Protein AF-A0A699SWD0-F1 (afdb_monomer_lite)

Foldseek 3Di:
DDDDDDDDDDDPDDDDDDPPPDDPPPPPDPDQDWWFKDFPNDGDDTAGDDPPDPAAEDEPVVVVVSVDDDFDDDPDWDQDPVRDIHDFPHKDFQGWMFTDDPDPPPDPTDIDGHIYTYD

Secondary structure (DSSP, 8-state):
------------SS------SS-PPPPP-S--EEEEEEETTEEEEEEEE-TT-SSEEE-HHHHHHTTPPPPBP----EEPTT--EE--SEEEEEEEEEE----SS-PPPEEEEEEEEE-

Sequence (119 aa):
DKLIELTKTPLNKNCSAVVLKKLPEKLGDTGRFLIPCDFAGFDNCLALADLGAIINLMPLSIWKKLRLPTLNDMKMVLELADRTMSKPTGVAENVFVKIELADRTMSKPTGVAENVFVK

InterPro domains:
  IPR021109 Aspartic peptidase domain superfamily [G3DSA:2.40.70.10] (10-115)

pLDDT: mean 74.38, std 17.97, range [36.84, 94.62]

Organism: Tanacetum cinerariifolium (NCBI:txid118510)

Radius of gyration: 21.98 Å; chains: 1; bounding box: 44×36×62 Å

Structure (mmCIF, N/CA/C/O backbone):
data_AF-A0A699SWD0-F1
#
_entry.id   AF-A0A699SWD0-F1
#
loop_
_atom_site.group_PDB
_atom_site.id
_atom_site.type_symbol
_atom_site.label_atom_id
_atom_site.label_alt_id
_atom_site.label_comp_id
_atom_site.label_asym_id
_atom_site.label_entity_id
_atom_site.label_seq_id
_atom_site.pdbx_PDB_ins_code
_atom_site.Cartn_x
_atom_site.Cartn_y
_atom_site.Cartn_z
_atom_site.occupancy
_atom_site.B_iso_or_equiv
_atom_site.auth_seq_id
_atom_site.auth_comp_id
_atom_site.auth_asym_id
_atom_site.auth_atom_id
_atom_site.pdbx_PDB_model_num
ATOM 1 N N . ASP A 1 1 ? 18.217 -5.420 -50.987 1.00 37.25 1 ASP A N 1
ATOM 2 C CA . ASP A 1 1 ? 18.358 -6.875 -51.178 1.00 37.25 1 ASP A CA 1
ATOM 3 C C . ASP A 1 1 ? 19.661 -7.387 -50.599 1.00 37.25 1 ASP A C 1
ATOM 5 O O . ASP A 1 1 ? 20.646 -6.675 -50.704 1.00 37.25 1 ASP A O 1
ATOM 9 N N . LYS A 1 2 ? 19.598 -8.570 -49.958 1.00 39.81 2 LYS A N 1
ATOM 10 C CA . LYS A 1 2 ? 20.572 -9.688 -49.989 1.00 39.81 2 LYS A CA 1
ATOM 11 C C . LYS A 1 2 ? 22.062 -9.305 -50.132 1.00 39.81 2 LYS A C 1
ATOM 13 O O . LYS A 1 2 ? 22.439 -8.661 -51.090 1.00 39.81 2 LYS A O 1
ATOM 18 N N . LEU A 1 3 ? 23.028 -9.787 -49.362 1.00 38.25 3 LEU A N 1
ATOM 19 C CA . LEU A 1 3 ? 23.197 -11.026 -48.609 1.00 38.25 3 LEU A CA 1
ATOM 20 C C . LEU A 1 3 ? 24.649 -10.914 -48.114 1.00 38.25 3 LEU A C 1
ATOM 22 O O . LEU A 1 3 ? 25.512 -10.720 -48.962 1.00 38.25 3 LEU A O 1
ATOM 26 N N . ILE A 1 4 ? 24.954 -11.066 -46.829 1.00 48.28 4 ILE A N 1
ATOM 27 C CA . ILE A 1 4 ? 26.200 -11.755 -46.460 1.00 48.28 4 ILE A CA 1
ATOM 28 C C . ILE A 1 4 ? 25.837 -12.711 -45.335 1.00 48.28 4 ILE A C 1
ATOM 30 O O . ILE A 1 4 ? 25.730 -12.371 -44.161 1.00 48.28 4 ILE A O 1
ATOM 34 N N . GLU A 1 5 ? 25.544 -13.914 -45.793 1.00 55.69 5 GLU A N 1
ATOM 35 C CA . GLU A 1 5 ? 25.560 -15.161 -45.062 1.00 55.69 5 GLU A CA 1
ATOM 36 C C . GLU A 1 5 ? 26.981 -15.432 -44.552 1.00 55.69 5 GLU A C 1
ATOM 38 O O . GLU A 1 5 ? 27.912 -15.515 -45.343 1.00 55.69 5 GLU A O 1
ATOM 43 N N . LEU A 1 6 ? 27.137 -15.556 -43.236 1.00 44.41 6 LEU A N 1
ATOM 44 C CA . LEU A 1 6 ? 28.216 -16.275 -42.547 1.00 44.41 6 LEU A CA 1
ATOM 45 C C . LEU A 1 6 ? 27.802 -16.270 -41.063 1.00 44.41 6 LEU A C 1
ATOM 47 O O . LEU A 1 6 ? 27.571 -15.211 -40.498 1.00 44.41 6 LEU A O 1
ATOM 51 N N . THR A 1 7 ? 27.616 -17.351 -40.323 1.00 36.84 7 THR A N 1
ATOM 52 C CA . THR A 1 7 ? 27.873 -18.771 -40.534 1.00 36.84 7 THR A CA 1
ATOM 53 C C . THR A 1 7 ? 27.185 -19.468 -39.365 1.00 36.84 7 THR A C 1
ATOM 55 O O . THR A 1 7 ? 27.315 -19.033 -38.222 1.00 36.84 7 THR A O 1
ATOM 58 N N . LYS A 1 8 ? 26.453 -20.549 -39.633 1.00 53.66 8 LYS A N 1
ATOM 59 C CA . LYS A 1 8 ? 25.962 -21.462 -38.597 1.00 53.66 8 LYS A CA 1
ATOM 60 C C . LYS A 1 8 ? 27.156 -22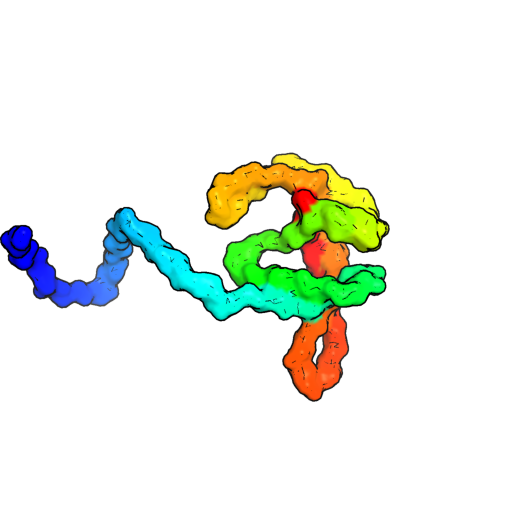.203 -37.989 1.00 53.66 8 LYS A C 1
ATOM 62 O O . LYS A 1 8 ? 27.623 -23.179 -38.566 1.00 53.66 8 LYS A O 1
ATOM 67 N N . THR A 1 9 ? 27.644 -21.758 -36.840 1.00 45.00 9 THR A N 1
ATOM 68 C CA . THR A 1 9 ? 28.509 -22.563 -35.966 1.00 45.00 9 THR A CA 1
ATOM 69 C C . THR A 1 9 ? 27.645 -23.266 -34.914 1.00 45.00 9 THR A C 1
ATOM 71 O O . THR A 1 9 ? 26.757 -22.634 -34.338 1.00 45.00 9 THR A O 1
ATOM 74 N N . PRO A 1 10 ? 27.862 -24.563 -34.634 1.00 43.84 10 PRO A N 1
ATOM 75 C CA . PRO A 1 10 ? 27.182 -25.237 -33.541 1.00 43.84 10 PRO A CA 1
ATOM 76 C C . PRO A 1 10 ? 27.791 -24.734 -32.230 1.00 43.84 10 PRO A C 1
ATOM 78 O O . PRO A 1 10 ? 28.936 -25.047 -31.903 1.00 43.84 10 PRO A O 1
ATOM 81 N N . LEU A 1 11 ? 27.042 -23.897 -31.510 1.00 41.06 11 LEU A N 1
ATOM 82 C CA . LEU A 1 11 ? 27.463 -23.367 -30.219 1.00 41.06 11 LEU A CA 1
ATOM 83 C C . LEU A 1 11 ? 27.560 -24.533 -29.224 1.00 41.06 11 LEU A C 1
ATOM 85 O O . LEU A 1 11 ? 26.571 -25.193 -28.903 1.00 41.06 11 LEU A O 1
ATOM 89 N N . ASN A 1 12 ? 28.788 -24.815 -28.796 1.00 48.88 12 ASN A N 1
ATOM 90 C CA . ASN A 1 12 ? 29.099 -25.770 -27.744 1.00 48.88 12 ASN A CA 1
ATOM 91 C C . ASN A 1 12 ? 28.545 -25.283 -26.387 1.00 48.88 12 ASN A C 1
ATOM 93 O O . ASN A 1 12 ? 28.145 -24.134 -26.224 1.00 48.88 12 ASN A O 1
ATOM 97 N N . LYS A 1 13 ? 28.486 -26.195 -25.412 1.00 52.88 13 LYS A N 1
ATOM 98 C CA . LYS A 1 13 ? 27.728 -26.098 -24.150 1.00 52.88 13 LYS A CA 1
ATOM 99 C C . LYS A 1 13 ? 28.176 -25.034 -23.128 1.00 52.88 13 LYS A C 1
ATOM 101 O O . LYS A 1 13 ? 27.959 -25.250 -21.946 1.00 52.88 13 LYS A O 1
ATOM 106 N N . ASN A 1 14 ? 28.733 -23.892 -23.517 1.00 52.53 14 ASN A N 1
ATOM 107 C CA . ASN A 1 14 ? 29.024 -22.808 -22.575 1.00 52.53 14 ASN A CA 1
ATOM 108 C C . ASN A 1 14 ? 28.448 -21.489 -23.101 1.00 52.53 14 ASN A C 1
ATOM 110 O O . ASN A 1 14 ? 29.070 -20.785 -23.893 1.00 52.53 14 ASN A O 1
ATOM 114 N N . CYS A 1 15 ? 27.220 -21.194 -22.667 1.00 45.19 15 CYS A N 1
ATOM 115 C CA . CYS A 1 15 ? 26.463 -19.991 -22.994 1.00 45.19 15 CYS A CA 1
ATOM 116 C C . CYS A 1 15 ? 27.268 -18.715 -22.701 1.00 45.19 15 CYS A C 1
ATOM 118 O O . CYS A 1 15 ? 27.448 -18.346 -21.542 1.00 45.19 15 CYS A O 1
ATOM 120 N N . SER A 1 16 ? 27.685 -17.997 -23.743 1.00 54.97 16 SER A N 1
ATOM 121 C CA . SER A 1 16 ? 28.010 -16.577 -23.639 1.00 54.97 16 SER A CA 1
ATOM 122 C C . SER A 1 16 ? 26.750 -15.772 -23.960 1.00 54.97 16 SER A C 1
ATOM 124 O O . SER A 1 16 ? 26.124 -15.940 -25.007 1.00 54.97 16 SER A O 1
ATOM 126 N N . ALA A 1 17 ? 26.327 -14.933 -23.014 1.00 53.19 17 ALA A N 1
ATOM 127 C CA . ALA A 1 17 ? 25.186 -14.047 -23.187 1.00 53.19 17 ALA A CA 1
ATOM 128 C C . ALA A 1 17 ? 25.502 -13.026 -24.291 1.00 53.19 17 ALA A C 1
ATOM 130 O O . ALA A 1 17 ? 26.251 -12.070 -24.088 1.00 53.19 17 ALA A O 1
ATOM 131 N N . VAL A 1 18 ? 24.945 -13.247 -25.480 1.00 49.47 18 VAL A N 1
ATOM 132 C CA . VAL A 1 18 ? 24.959 -12.271 -26.568 1.00 49.47 18 VAL A CA 1
ATOM 133 C C . VAL A 1 18 ? 24.130 -11.069 -26.120 1.00 49.47 18 VAL A C 1
ATOM 135 O O . VAL A 1 18 ? 22.933 -11.187 -25.863 1.00 49.47 18 VAL A O 1
ATOM 138 N N . VAL A 1 19 ? 24.783 -9.910 -26.021 1.00 52.19 19 VAL A N 1
ATOM 139 C CA . VAL A 1 19 ? 24.160 -8.603 -25.785 1.00 52.19 19 VAL A CA 1
ATOM 140 C C . VAL A 1 19 ? 23.184 -8.317 -26.929 1.00 52.19 19 VAL A C 1
ATOM 142 O O . VAL A 1 19 ? 23.552 -7.803 -27.986 1.00 52.19 19 VAL A O 1
ATOM 145 N N . LEU A 1 20 ? 21.917 -8.669 -26.727 1.00 46.16 20 LEU A N 1
ATOM 146 C CA . LEU A 1 20 ? 20.826 -8.261 -27.595 1.00 46.16 20 LEU A CA 1
ATOM 147 C C . LEU A 1 20 ? 20.562 -6.768 -27.361 1.00 46.16 20 LEU A C 1
ATOM 149 O O . LEU A 1 20 ? 19.950 -6.366 -26.377 1.00 46.16 20 LEU A O 1
ATOM 153 N N . LYS A 1 21 ? 20.988 -5.935 -28.318 1.00 48.69 21 LYS A N 1
ATOM 154 C CA . LYS A 1 21 ? 20.615 -4.509 -28.451 1.00 48.69 21 LYS A CA 1
ATOM 155 C C . LYS A 1 21 ? 19.128 -4.281 -28.789 1.00 48.69 21 LYS A C 1
ATOM 157 O O . LYS A 1 21 ? 18.736 -3.183 -29.172 1.00 48.69 21 LYS A O 1
ATOM 162 N N . LYS A 1 22 ? 18.288 -5.298 -28.634 1.00 51.09 22 LYS A N 1
ATOM 163 C CA . LYS A 1 22 ? 16.839 -5.169 -28.535 1.00 51.09 22 LYS A CA 1
ATOM 164 C C . LYS A 1 22 ? 16.451 -5.848 -27.236 1.00 51.09 22 LYS A C 1
ATOM 166 O O . LYS A 1 22 ? 16.618 -7.059 -27.114 1.00 51.09 22 LYS A O 1
ATOM 171 N N . LEU A 1 23 ? 15.979 -5.053 -26.275 1.00 51.09 23 LEU A N 1
ATOM 172 C CA . LEU A 1 23 ? 15.235 -5.575 -25.134 1.00 51.09 23 LEU A CA 1
ATOM 173 C C . LEU A 1 23 ? 14.225 -6.601 -25.671 1.00 51.09 23 LEU A C 1
ATOM 175 O O . LEU A 1 23 ? 13.573 -6.290 -26.674 1.00 51.09 23 LEU A O 1
ATOM 179 N N . PRO A 1 24 ? 14.106 -7.799 -25.069 1.00 51.16 24 PRO A N 1
ATOM 180 C CA . PRO A 1 24 ? 12.981 -8.660 -25.379 1.00 51.16 24 PRO A CA 1
ATOM 181 C C . PRO A 1 24 ? 11.732 -7.819 -25.139 1.00 51.16 24 PRO A C 1
ATOM 183 O O . PRO A 1 24 ? 11.539 -7.274 -24.049 1.00 51.16 24 PRO A O 1
ATOM 186 N N . GLU A 1 25 ? 10.952 -7.623 -26.198 1.00 54.69 25 GLU A N 1
ATOM 187 C CA . GLU A 1 25 ? 9.634 -7.024 -26.091 1.00 54.69 25 GLU A CA 1
ATOM 188 C C . GLU A 1 25 ? 8.912 -7.860 -25.036 1.00 54.69 25 GLU A C 1
ATOM 190 O O . GLU A 1 25 ? 8.828 -9.084 -25.184 1.00 54.69 25 GLU A O 1
ATOM 195 N N . LYS A 1 26 ? 8.555 -7.240 -23.898 1.00 58.97 26 LYS A N 1
ATOM 196 C CA . LYS A 1 26 ? 7.874 -7.954 -22.818 1.00 58.97 26 LYS A CA 1
ATOM 197 C C . LYS A 1 26 ? 6.688 -8.649 -23.470 1.00 58.97 26 LYS A C 1
ATOM 199 O O . LYS A 1 26 ? 5.834 -7.984 -24.054 1.00 58.97 26 LYS A O 1
ATOM 204 N N . LEU A 1 27 ? 6.703 -9.978 -23.421 1.00 46.41 27 LEU A N 1
ATOM 205 C CA . LEU A 1 27 ? 5.580 -10.813 -23.809 1.00 46.41 27 LEU A CA 1
ATOM 206 C C . LEU A 1 27 ? 4.355 -10.198 -23.120 1.00 46.41 27 LEU A C 1
ATOM 208 O O . LEU A 1 27 ? 4.398 -10.017 -21.903 1.00 46.41 27 LEU A O 1
ATOM 212 N N . GLY A 1 28 ? 3.374 -9.735 -23.901 1.00 49.06 28 GLY A N 1
ATOM 213 C CA . GLY A 1 28 ? 2.293 -8.884 -23.395 1.00 49.06 28 GLY A CA 1
ATOM 214 C C . GLY A 1 28 ? 1.668 -9.460 -22.125 1.00 49.06 28 GLY A C 1
ATOM 215 O O . GLY A 1 28 ? 1.487 -10.673 -22.064 1.00 49.06 28 GLY A O 1
ATOM 216 N N . ASP A 1 29 ? 1.400 -8.593 -21.136 1.00 54.00 29 ASP A N 1
ATOM 217 C CA . ASP A 1 29 ? 0.879 -8.923 -19.798 1.00 54.00 29 ASP A CA 1
ATOM 218 C C . ASP A 1 29 ? 0.016 -10.198 -19.820 1.00 54.00 29 ASP A C 1
ATOM 220 O O . ASP A 1 29 ? -1.149 -10.166 -20.219 1.00 54.00 29 ASP A O 1
ATOM 224 N N . THR A 1 30 ? 0.574 -11.329 -19.380 1.00 52.59 30 THR A N 1
ATOM 225 C CA . THR A 1 30 ? -0.047 -12.667 -19.458 1.00 52.59 30 THR A CA 1
ATOM 226 C C . THR A 1 30 ? -1.228 -12.859 -18.487 1.00 52.59 30 THR A C 1
ATOM 228 O O . THR A 1 30 ? -1.611 -13.982 -18.174 1.00 52.59 30 THR A O 1
ATOM 231 N N . GLY A 1 31 ? -1.825 -11.770 -18.002 1.00 57.44 31 GLY A N 1
ATOM 232 C CA . GLY A 1 31 ? -2.915 -11.756 -17.035 1.00 57.44 31 GLY A CA 1
ATOM 233 C C . GLY A 1 31 ? -2.569 -10.881 -15.839 1.00 57.44 31 GLY A C 1
ATOM 234 O O . GLY A 1 31 ? -1.719 -11.220 -15.022 1.00 57.44 31 GLY A O 1
ATOM 235 N N . ARG A 1 32 ? -3.254 -9.743 -15.713 1.00 72.12 32 ARG A N 1
ATOM 236 C CA . ARG A 1 32 ? -3.311 -9.006 -14.448 1.00 72.12 32 ARG A CA 1
ATOM 237 C C . ARG A 1 32 ? -4.166 -9.831 -13.496 1.00 72.12 32 ARG A C 1
ATOM 239 O O . ARG A 1 32 ? -5.388 -9.829 -13.619 1.00 72.12 32 ARG A O 1
ATOM 246 N N . PHE A 1 33 ? -3.532 -10.576 -12.600 1.00 79.38 33 PHE A N 1
ATOM 247 C CA . PHE A 1 33 ? -4.254 -11.335 -11.588 1.00 79.38 33 PHE A CA 1
ATOM 248 C C . PHE A 1 33 ? -4.702 -10.377 -10.492 1.00 79.38 33 PHE A C 1
ATOM 250 O O . PHE A 1 33 ? -3.884 -9.719 -9.850 1.00 79.38 33 PHE A O 1
ATOM 257 N N . LEU A 1 34 ? -6.016 -10.276 -10.316 1.00 86.19 34 LEU A N 1
ATOM 258 C CA . LEU A 1 34 ? -6.608 -9.561 -9.198 1.00 86.19 34 LEU A CA 1
ATOM 259 C C . LEU A 1 34 ? -6.900 -10.568 -8.093 1.00 86.19 34 LEU A C 1
ATOM 261 O O . LEU A 1 34 ? -7.582 -11.565 -8.325 1.00 86.19 34 LEU A O 1
ATOM 265 N N . ILE A 1 35 ? -6.375 -10.299 -6.907 1.00 85.25 35 ILE A N 1
ATOM 266 C CA . ILE A 1 35 ? -6.602 -11.094 -5.710 1.00 85.25 35 ILE A CA 1
ATOM 267 C C . ILE A 1 35 ? -7.609 -10.338 -4.840 1.00 85.25 35 ILE A C 1
ATOM 269 O O . ILE A 1 35 ? -7.327 -9.196 -4.460 1.00 85.25 35 ILE A O 1
ATOM 273 N N . PRO A 1 36 ? -8.772 -10.935 -4.526 1.00 86.06 36 PRO A N 1
ATOM 274 C CA . PRO A 1 36 ? -9.661 -10.405 -3.506 1.00 86.06 36 PRO A CA 1
ATOM 275 C C . PRO A 1 36 ? -8.950 -10.348 -2.157 1.00 86.06 36 PRO A C 1
ATOM 277 O O . PRO A 1 36 ? -8.342 -11.326 -1.706 1.00 86.06 36 PRO A O 1
ATOM 280 N N . CYS A 1 37 ? -9.011 -9.188 -1.521 1.00 86.06 37 CYS A N 1
ATOM 281 C CA . CYS A 1 37 ? -8.450 -8.984 -0.201 1.00 86.06 37 CYS A CA 1
ATOM 282 C C . CYS A 1 37 ? -9.333 -8.072 0.644 1.00 86.06 37 CYS A C 1
ATOM 284 O O . CYS A 1 37 ? -10.030 -7.205 0.120 1.00 86.06 37 CYS A O 1
ATOM 286 N N . ASP A 1 38 ? -9.236 -8.245 1.960 1.00 85.94 38 ASP A N 1
ATOM 287 C CA . ASP A 1 38 ? -9.880 -7.373 2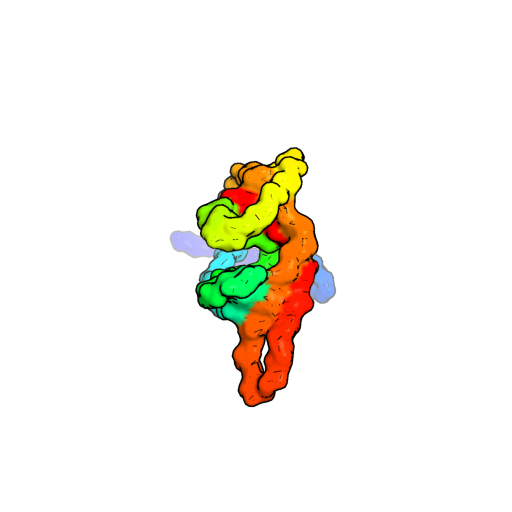.935 1.00 85.94 38 ASP A CA 1
ATOM 288 C C . ASP A 1 38 ? -8.808 -6.641 3.746 1.00 85.94 38 ASP A C 1
ATOM 290 O O . ASP A 1 38 ? -7.856 -7.248 4.255 1.00 85.94 38 ASP A O 1
ATOM 294 N N . PHE A 1 39 ? -8.996 -5.332 3.913 1.00 81.19 39 PHE A N 1
ATOM 295 C CA . PHE A 1 39 ? -8.158 -4.491 4.767 1.00 81.19 39 PHE A CA 1
ATOM 296 C C . PHE A 1 39 ? -8.990 -3.970 5.929 1.00 81.19 39 PHE A C 1
ATOM 298 O O . PHE A 1 39 ? -9.877 -3.148 5.721 1.00 81.19 39 PHE A O 1
ATOM 305 N N . ALA A 1 40 ? -8.703 -4.414 7.154 1.00 73.38 40 ALA A N 1
ATOM 306 C CA . ALA A 1 40 ? -9.329 -3.881 8.371 1.00 73.38 40 ALA A CA 1
ATOM 307 C C . ALA A 1 40 ? -10.880 -3.773 8.321 1.00 73.38 40 ALA A C 1
ATOM 309 O O . ALA A 1 40 ? -11.453 -2.847 8.891 1.00 73.38 40 ALA A O 1
ATOM 310 N N . GLY A 1 41 ? -11.561 -4.707 7.641 1.00 69.81 41 GLY A N 1
ATOM 311 C CA . GLY A 1 41 ? -13.025 -4.707 7.482 1.00 69.81 41 GLY A CA 1
ATOM 312 C C . GLY A 1 41 ? -13.559 -3.846 6.329 1.00 69.81 41 GLY A C 1
ATOM 313 O O . GLY A 1 41 ? -14.753 -3.563 6.276 1.00 69.81 41 GLY A O 1
ATOM 314 N N . PHE A 1 42 ? -12.687 -3.389 5.427 1.00 77.88 42 PHE A N 1
ATOM 315 C CA . PHE A 1 42 ? -13.085 -2.843 4.136 1.00 77.88 42 PHE A CA 1
ATOM 316 C C . PHE A 1 42 ? -13.181 -3.972 3.111 1.00 77.88 42 PHE A C 1
ATOM 318 O O . PHE A 1 42 ? -12.162 -4.460 2.614 1.00 77.88 42 PHE A O 1
ATOM 325 N N . ASP A 1 43 ? -14.417 -4.355 2.817 1.00 69.88 43 ASP A N 1
ATOM 326 C CA . ASP A 1 43 ? -14.735 -5.433 1.889 1.00 69.88 43 ASP A CA 1
ATOM 327 C C . ASP A 1 43 ? -14.664 -4.934 0.429 1.00 69.88 43 ASP A C 1
ATOM 329 O O . ASP A 1 43 ? -14.916 -3.759 0.136 1.00 69.88 43 ASP A O 1
ATOM 333 N N . ASN A 1 44 ? -14.389 -5.847 -0.509 1.00 74.06 44 ASN A N 1
ATOM 334 C CA . ASN A 1 44 ? -14.271 -5.609 -1.962 1.00 74.06 44 ASN A CA 1
ATOM 335 C C . ASN A 1 44 ? -12.976 -4.927 -2.441 1.00 74.06 44 ASN A C 1
ATOM 337 O O . ASN A 1 44 ? -12.965 -4.296 -3.505 1.00 74.06 44 ASN A O 1
ATOM 341 N N . CYS A 1 45 ? -11.868 -5.051 -1.710 1.00 83.38 45 CYS A N 1
ATOM 342 C CA . CYS A 1 45 ? -10.575 -4.684 -2.275 1.00 83.38 45 CYS A CA 1
ATOM 343 C C . CYS A 1 45 ? -10.102 -5.758 -3.269 1.00 83.38 45 CYS A C 1
ATOM 345 O O . CYS A 1 45 ? -10.153 -6.957 -3.013 1.00 83.38 45 CYS A O 1
ATOM 347 N N . LEU A 1 46 ? -9.631 -5.307 -4.431 1.00 86.62 46 LEU A N 1
ATOM 348 C CA . LEU A 1 46 ? -8.949 -6.142 -5.414 1.00 86.62 46 LEU A CA 1
ATOM 349 C C . LEU A 1 46 ? -7.505 -5.656 -5.508 1.00 86.62 46 LEU A C 1
ATOM 351 O O . LEU A 1 46 ? -7.257 -4.522 -5.923 1.00 86.62 46 LEU A O 1
ATOM 355 N N . ALA A 1 47 ? -6.561 -6.500 -5.104 1.00 87.50 47 ALA A N 1
ATOM 356 C CA . ALA A 1 47 ? -5.136 -6.223 -5.205 1.00 87.50 47 ALA A CA 1
ATOM 357 C C . ALA A 1 47 ? -4.577 -6.780 -6.514 1.00 87.50 47 ALA A C 1
ATOM 359 O O . ALA A 1 47 ? -4.862 -7.916 -6.888 1.00 87.50 47 ALA A O 1
ATOM 360 N N . LEU A 1 48 ? -3.755 -5.991 -7.204 1.00 89.31 48 LEU A N 1
ATOM 361 C CA . LEU A 1 48 ? -2.998 -6.478 -8.350 1.00 89.31 48 LEU A CA 1
ATOM 362 C C . LEU A 1 48 ? -1.818 -7.313 -7.847 1.00 89.31 48 LEU A C 1
ATOM 364 O O . LEU A 1 48 ? -0.957 -6.794 -7.140 1.00 89.31 48 LEU A O 1
ATOM 368 N N . ALA A 1 49 ? -1.772 -8.585 -8.231 1.00 86.50 49 ALA A N 1
ATOM 369 C CA . ALA A 1 49 ? -0.634 -9.447 -7.957 1.00 86.50 49 ALA A CA 1
ATOM 370 C C . ALA A 1 49 ? 0.427 -9.267 -9.044 1.00 86.50 49 ALA A C 1
ATOM 372 O O . ALA A 1 49 ? 0.248 -9.700 -10.184 1.00 86.50 49 ALA A O 1
ATOM 373 N N . ASP A 1 50 ? 1.535 -8.630 -8.676 1.00 86.56 50 ASP A N 1
ATOM 374 C CA . ASP A 1 50 ? 2.716 -8.490 -9.521 1.00 86.56 50 ASP A CA 1
ATOM 375 C C . ASP A 1 50 ? 3.883 -9.254 -8.889 1.00 86.56 50 ASP A C 1
ATOM 377 O O . ASP A 1 50 ? 4.500 -8.792 -7.934 1.00 86.56 50 ASP A O 1
ATOM 381 N N . LEU A 1 51 ? 4.193 -10.436 -9.431 1.00 82.75 51 LEU A N 1
ATOM 382 C CA . LEU A 1 51 ? 5.326 -11.254 -8.977 1.00 82.75 51 LEU A CA 1
ATOM 383 C C . LEU A 1 51 ? 6.687 -10.597 -9.264 1.00 82.75 51 LEU A C 1
ATOM 385 O O . LEU A 1 51 ? 7.698 -11.019 -8.709 1.00 82.75 51 LEU A O 1
ATOM 389 N N . GLY A 1 52 ? 6.728 -9.603 -10.156 1.00 82.69 52 GLY A N 1
ATOM 390 C CA . GLY A 1 52 ? 7.914 -8.800 -10.433 1.00 82.69 52 GLY A CA 1
ATOM 391 C C . GLY A 1 52 ? 8.055 -7.587 -9.513 1.00 82.69 52 GLY A C 1
ATOM 392 O O . GLY A 1 52 ? 9.108 -6.945 -9.532 1.00 82.69 52 GLY A O 1
ATOM 393 N N . ALA A 1 53 ? 7.035 -7.264 -8.713 1.00 84.31 53 ALA A N 1
ATOM 394 C CA . ALA A 1 53 ? 7.109 -6.185 -7.743 1.00 84.31 53 ALA A CA 1
ATOM 395 C C . ALA A 1 53 ? 7.852 -6.649 -6.485 1.00 84.31 53 ALA A C 1
ATOM 397 O O . ALA A 1 53 ? 7.555 -7.682 -5.896 1.00 84.31 53 ALA A O 1
ATOM 398 N N . ILE A 1 54 ? 8.823 -5.844 -6.054 1.00 85.75 54 ILE A N 1
ATOM 399 C CA . ILE A 1 54 ? 9.596 -6.088 -4.825 1.00 85.75 54 ILE A CA 1
ATOM 400 C C . ILE A 1 54 ? 8.863 -5.527 -3.591 1.00 85.75 54 ILE A C 1
ATOM 402 O O . ILE A 1 54 ? 9.178 -5.886 -2.461 1.00 85.75 54 ILE A O 1
ATOM 406 N N . ILE A 1 55 ? 7.894 -4.629 -3.795 1.00 87.50 55 ILE A N 1
ATOM 407 C CA . ILE A 1 55 ? 7.191 -3.904 -2.730 1.00 87.50 55 ILE A CA 1
ATOM 408 C C . ILE A 1 55 ? 5.683 -3.861 -2.975 1.00 87.50 55 ILE A C 1
ATOM 410 O O . ILE A 1 55 ? 5.232 -3.827 -4.121 1.00 87.50 55 ILE A O 1
ATOM 414 N N . ASN A 1 56 ? 4.912 -3.753 -1.893 1.00 89.56 56 ASN A N 1
ATOM 415 C CA . ASN A 1 56 ? 3.467 -3.552 -1.951 1.00 89.56 56 ASN A CA 1
ATOM 416 C C . ASN A 1 56 ? 3.142 -2.053 -2.019 1.00 89.56 56 ASN A C 1
ATOM 418 O O . ASN A 1 56 ? 3.542 -1.285 -1.140 1.00 89.56 56 ASN A O 1
ATOM 422 N N . LEU A 1 57 ? 2.401 -1.634 -3.046 1.00 90.88 57 LEU A N 1
ATOM 423 C CA . LEU A 1 57 ? 1.971 -0.245 -3.232 1.00 90.88 57 LEU A CA 1
ATOM 424 C C . LEU A 1 57 ? 0.471 -0.088 -2.971 1.00 90.88 57 LEU A C 1
ATOM 426 O O . LEU A 1 57 ? -0.331 -0.900 -3.427 1.00 90.88 57 LEU A O 1
ATOM 430 N N . MET A 1 58 ? 0.083 1.010 -2.321 1.00 91.62 58 MET A N 1
ATOM 431 C CA . MET A 1 58 ? -1.315 1.421 -2.186 1.00 91.62 58 MET A CA 1
ATOM 432 C C . MET A 1 58 ? -1.496 2.896 -2.576 1.00 91.62 58 MET A C 1
ATOM 434 O O . MET A 1 58 ? -0.720 3.746 -2.138 1.00 91.62 58 MET A O 1
ATOM 438 N N . PRO A 1 59 ? -2.529 3.250 -3.361 1.00 91.69 59 PRO A N 1
ATOM 439 C CA . PRO A 1 59 ? -2.844 4.649 -3.620 1.00 91.69 59 PRO A CA 1
ATOM 440 C C . PRO A 1 59 ? -3.275 5.384 -2.345 1.00 91.69 59 PRO A C 1
ATOM 442 O O . PRO A 1 59 ? -4.106 4.884 -1.580 1.00 91.69 59 PRO A O 1
ATOM 445 N N . LEU A 1 60 ? -2.816 6.623 -2.164 1.00 91.69 60 LEU A N 1
ATOM 446 C CA . LEU A 1 60 ? -3.184 7.480 -1.031 1.00 91.69 60 LEU A CA 1
ATOM 447 C C . LEU A 1 60 ? -4.701 7.674 -0.896 1.00 91.69 60 LEU A C 1
ATOM 449 O O . LEU A 1 60 ? -5.226 7.802 0.211 1.00 91.69 60 LEU A O 1
ATOM 453 N N . SER A 1 61 ? -5.426 7.685 -2.015 1.00 90.25 61 SER A N 1
ATOM 454 C CA . SER A 1 61 ? -6.887 7.785 -2.023 1.00 90.25 61 SER A CA 1
ATOM 455 C C . SER A 1 61 ? -7.562 6.581 -1.360 1.00 90.25 61 SER A C 1
ATOM 457 O O . SER A 1 61 ? -8.552 6.764 -0.652 1.00 90.25 61 SER A O 1
ATOM 459 N N . ILE A 1 62 ? -7.025 5.373 -1.547 1.00 88.75 62 ILE A N 1
ATOM 460 C CA . ILE A 1 62 ? -7.514 4.154 -0.897 1.00 88.75 62 ILE A CA 1
ATOM 461 C C . ILE A 1 62 ? -7.124 4.171 0.578 1.00 88.75 62 ILE A C 1
ATOM 463 O O . ILE A 1 62 ? -8.002 4.010 1.419 1.00 88.75 62 ILE A O 1
ATOM 467 N N . TRP A 1 63 ? -5.870 4.501 0.907 1.00 90.62 63 TRP A N 1
ATOM 468 C CA . TRP A 1 63 ? -5.416 4.619 2.300 1.00 90.62 63 TRP A CA 1
ATOM 469 C C . TRP A 1 63 ? -6.320 5.542 3.136 1.00 90.62 63 TRP A C 1
ATOM 471 O O . TRP A 1 63 ? -6.776 5.184 4.222 1.00 90.62 63 TRP A O 1
ATOM 481 N N . LYS A 1 64 ? -6.666 6.715 2.585 1.00 88.94 64 LYS A N 1
ATOM 482 C CA . LYS A 1 64 ? -7.589 7.671 3.217 1.00 88.94 64 LYS A CA 1
ATOM 483 C C . LYS A 1 64 ? -9.008 7.118 3.374 1.00 88.94 64 LYS A C 1
ATOM 485 O O . LYS A 1 64 ? -9.649 7.393 4.386 1.00 88.94 64 LYS A O 1
ATOM 490 N N . LYS A 1 65 ? -9.509 6.348 2.400 1.00 88.38 65 LYS A N 1
ATOM 491 C CA . LYS A 1 65 ? -10.831 5.697 2.482 1.00 88.38 65 LYS A CA 1
ATOM 492 C C . LYS A 1 65 ? -10.877 4.620 3.561 1.00 88.38 65 LYS A C 1
ATOM 494 O O . LYS A 1 65 ? -11.886 4.525 4.250 1.00 88.38 65 LYS A O 1
ATOM 499 N N . LEU A 1 66 ? -9.784 3.877 3.736 1.00 86.38 66 LEU A N 1
ATOM 500 C CA . LEU A 1 66 ? -9.638 2.872 4.790 1.00 86.38 66 LEU A CA 1
ATOM 501 C C . LEU A 1 66 ? -9.530 3.493 6.193 1.00 86.38 66 LEU A C 1
ATOM 503 O O . LEU A 1 66 ? -9.615 2.772 7.182 1.00 86.38 66 LEU A O 1
ATOM 507 N N . ARG A 1 67 ? -9.360 4.824 6.292 1.00 86.31 67 ARG A N 1
ATOM 508 C CA . ARG A 1 67 ? -9.200 5.565 7.559 1.00 86.31 67 ARG A CA 1
ATOM 509 C C . ARG A 1 67 ? -8.097 4.972 8.445 1.00 86.31 67 ARG A C 1
ATOM 511 O O . ARG A 1 67 ? -8.211 4.970 9.669 1.00 86.31 67 ARG A O 1
ATOM 518 N N . LEU A 1 68 ? -7.044 4.458 7.810 1.00 84.94 68 LEU A N 1
ATOM 519 C CA . LEU A 1 68 ? -5.914 3.851 8.501 1.00 84.94 68 LEU A CA 1
ATOM 520 C C . LEU A 1 68 ? -5.039 4.920 9.179 1.00 84.94 68 LEU A C 1
ATOM 522 O O . LEU A 1 68 ? -5.119 6.098 8.810 1.00 84.94 68 LEU A O 1
ATOM 526 N N . PRO A 1 69 ? -4.217 4.526 10.171 1.00 85.94 69 PRO A N 1
ATOM 527 C CA . PRO A 1 69 ? -3.367 5.448 10.916 1.00 85.94 69 PRO A CA 1
ATOM 528 C C . PRO A 1 69 ? -2.395 6.255 10.046 1.00 85.94 69 PRO A C 1
ATOM 530 O O . PRO A 1 69 ? -2.195 5.996 8.854 1.00 85.94 69 PRO A O 1
ATOM 533 N N . THR A 1 70 ? -1.772 7.247 10.681 1.00 88.62 70 THR A N 1
ATOM 534 C CA . THR A 1 70 ? -0.738 8.083 10.069 1.00 88.62 70 THR A CA 1
ATOM 535 C C . THR A 1 70 ? 0.420 7.230 9.558 1.00 88.62 70 THR A C 1
ATOM 537 O O . THR A 1 70 ? 0.833 6.268 10.203 1.00 88.62 70 THR A O 1
ATOM 540 N N . LEU A 1 71 ? 0.935 7.602 8.391 1.00 93.69 71 LEU A N 1
ATOM 541 C CA . LEU A 1 71 ? 2.077 6.949 7.767 1.00 93.69 71 LEU A CA 1
ATOM 542 C C . LEU A 1 71 ? 3.378 7.377 8.438 1.00 93.69 71 LEU A C 1
ATOM 544 O O . LEU A 1 71 ? 3.514 8.524 8.866 1.00 93.69 71 LEU A O 1
ATOM 548 N N . ASN A 1 72 ? 4.352 6.474 8.451 1.00 93.50 72 ASN A N 1
ATOM 549 C CA . ASN A 1 72 ? 5.710 6.826 8.824 1.00 93.50 72 ASN A CA 1
ATOM 550 C C . ASN A 1 72 ? 6.368 7.589 7.674 1.00 93.50 72 ASN A C 1
ATOM 552 O O . ASN A 1 72 ? 6.353 7.144 6.517 1.00 93.50 72 ASN A O 1
ATOM 556 N N . ASP A 1 73 ? 6.971 8.726 8.011 1.00 90.50 73 ASP A N 1
ATOM 557 C CA . ASP A 1 73 ? 7.775 9.499 7.075 1.00 90.50 73 ASP A CA 1
ATOM 558 C C . ASP A 1 73 ? 8.960 8.665 6.586 1.00 90.50 73 ASP A C 1
ATOM 560 O O . ASP A 1 73 ? 9.704 8.066 7.365 1.00 90.50 73 ASP A O 1
ATOM 564 N N . MET A 1 74 ? 9.175 8.673 5.272 1.00 85.81 74 MET A N 1
ATOM 565 C CA . MET A 1 74 ? 10.252 7.925 4.639 1.00 85.81 74 MET A CA 1
ATOM 566 C C . MET A 1 74 ? 11.063 8.815 3.694 1.00 85.81 74 MET A C 1
ATOM 568 O O . MET A 1 74 ? 10.531 9.626 2.934 1.00 85.81 74 MET A O 1
ATOM 572 N N . LYS A 1 75 ? 12.388 8.633 3.713 1.00 87.44 75 LYS A N 1
ATOM 573 C CA . LYS A 1 75 ? 13.345 9.330 2.836 1.00 87.44 75 LYS A CA 1
ATOM 574 C C . LYS A 1 75 ? 13.806 8.458 1.660 1.00 87.44 75 LYS A C 1
ATOM 576 O O . LYS A 1 75 ? 14.970 8.505 1.280 1.00 87.44 75 LYS A O 1
ATOM 581 N N . MET A 1 76 ? 12.911 7.646 1.104 1.00 87.19 76 MET A N 1
ATOM 582 C CA . MET A 1 76 ? 13.194 6.765 -0.033 1.00 87.19 76 MET A CA 1
ATOM 583 C C . MET A 1 76 ? 12.515 7.292 -1.301 1.00 87.19 76 MET A C 1
ATOM 585 O O . MET A 1 76 ? 11.507 7.996 -1.236 1.00 87.19 76 MET A O 1
ATOM 589 N N . VAL A 1 77 ? 13.069 6.934 -2.457 1.00 90.75 77 VAL A N 1
ATOM 590 C CA . VAL A 1 77 ? 12.451 7.130 -3.770 1.00 90.75 77 VAL A CA 1
ATOM 591 C C . VAL A 1 77 ? 12.345 5.766 -4.441 1.00 90.75 77 VAL A C 1
ATOM 593 O O . VAL A 1 77 ? 13.258 4.951 -4.342 1.00 90.75 77 VAL A O 1
ATOM 596 N N . LEU A 1 78 ? 11.212 5.517 -5.084 1.00 89.44 78 LEU A N 1
ATOM 597 C CA . LEU A 1 78 ? 10.901 4.281 -5.786 1.00 89.44 78 LEU A CA 1
ATOM 598 C C . LEU A 1 78 ? 11.107 4.490 -7.283 1.00 89.44 78 LEU A C 1
ATOM 600 O O . LEU A 1 78 ? 10.593 5.465 -7.830 1.00 89.44 78 LEU A O 1
ATOM 604 N N . GLU A 1 79 ? 11.815 3.575 -7.936 1.00 90.38 79 GLU A N 1
ATOM 605 C CA . GLU A 1 79 ? 11.864 3.499 -9.396 1.00 90.38 79 GLU A CA 1
ATOM 606 C C . GLU A 1 79 ? 10.762 2.549 -9.873 1.00 90.38 79 GLU A C 1
ATOM 608 O O . GLU A 1 79 ? 10.720 1.383 -9.479 1.00 90.38 79 GLU A O 1
ATOM 613 N N . LEU A 1 80 ? 9.831 3.059 -10.676 1.00 86.94 80 LEU A N 1
ATOM 614 C CA . LEU A 1 80 ? 8.741 2.266 -11.237 1.00 86.94 80 LEU A CA 1
ATOM 615 C C . LEU A 1 80 ? 9.176 1.554 -12.525 1.00 86.94 80 LEU A C 1
ATOM 617 O O . LEU A 1 80 ? 10.207 1.863 -13.119 1.00 86.94 80 LEU A O 1
ATOM 621 N N . ALA A 1 81 ? 8.365 0.604 -12.997 1.00 83.31 81 ALA A N 1
ATOM 622 C CA . ALA A 1 81 ? 8.668 -0.169 -14.206 1.00 83.31 81 ALA A CA 1
ATOM 623 C C . ALA A 1 81 ? 8.788 0.692 -15.483 1.00 83.31 81 ALA A C 1
ATOM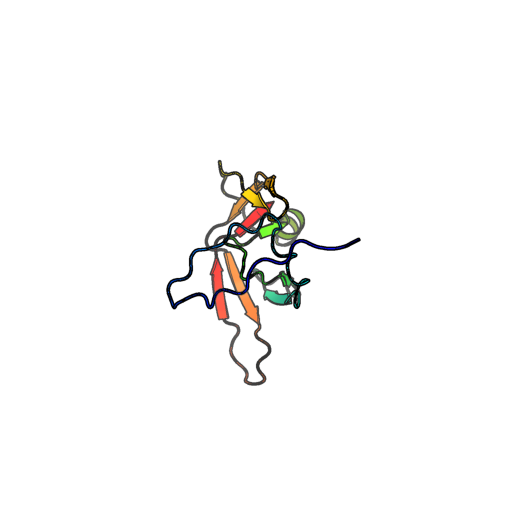 625 O O . ALA A 1 81 ? 9.443 0.282 -16.442 1.00 83.31 81 ALA A O 1
ATOM 626 N N . ASP A 1 82 ? 8.177 1.880 -15.494 1.00 87.25 82 ASP A N 1
ATOM 627 C CA . ASP A 1 82 ? 8.305 2.896 -16.548 1.00 87.25 82 ASP A CA 1
ATOM 628 C C . ASP A 1 82 ? 9.532 3.811 -16.362 1.00 87.25 82 ASP A C 1
ATOM 630 O O . ASP A 1 82 ? 9.702 4.781 -17.100 1.00 87.25 82 ASP A O 1
ATOM 634 N N . ARG A 1 83 ? 10.405 3.480 -15.400 1.00 88.12 83 ARG A N 1
ATOM 635 C CA . ARG A 1 83 ? 11.594 4.235 -14.980 1.00 88.12 83 ARG A CA 1
ATOM 636 C C . ARG A 1 83 ? 11.282 5.602 -14.377 1.00 88.12 83 ARG A C 1
ATOM 638 O O . ARG A 1 83 ? 12.180 6.432 -14.235 1.00 88.12 83 ARG A O 1
ATOM 645 N N . THR A 1 84 ? 10.026 5.866 -14.016 1.00 89.38 84 THR A N 1
ATOM 646 C CA . THR A 1 84 ? 9.690 7.087 -13.286 1.00 89.38 84 THR A CA 1
ATOM 647 C C . THR A 1 84 ? 10.108 6.964 -11.827 1.00 89.38 84 THR A C 1
ATOM 649 O O . THR A 1 84 ? 9.907 5.936 -11.178 1.00 89.38 84 THR A O 1
ATOM 652 N N . MET A 1 85 ? 10.687 8.045 -11.305 1.00 91.75 85 MET A N 1
ATOM 653 C CA . MET A 1 85 ? 11.064 8.152 -9.902 1.00 91.75 85 MET A CA 1
ATOM 654 C C . MET A 1 85 ? 9.908 8.736 -9.101 1.00 91.75 85 MET A C 1
ATOM 656 O O . MET A 1 85 ? 9.373 9.796 -9.423 1.00 91.75 85 MET A O 1
ATOM 660 N N . SER A 1 86 ? 9.522 8.043 -8.039 1.00 90.25 86 SER A N 1
ATOM 661 C CA . SER A 1 86 ? 8.357 8.372 -7.237 1.00 90.25 86 SER A CA 1
ATOM 662 C C . SER A 1 86 ? 8.697 8.419 -5.761 1.00 90.25 86 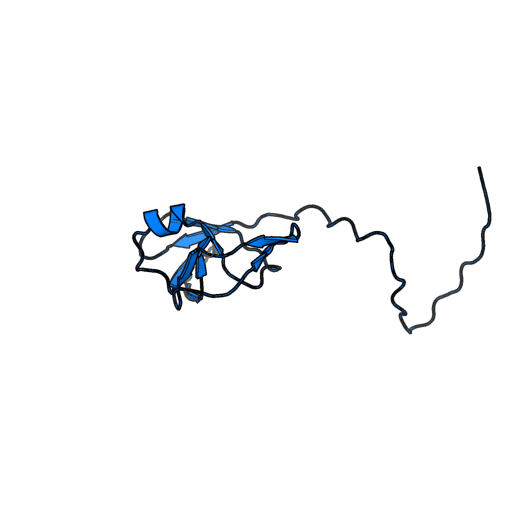SER A C 1
ATOM 664 O O . SER A 1 86 ? 9.167 7.434 -5.198 1.00 90.25 86 SER A O 1
ATOM 666 N N . LYS A 1 87 ? 8.373 9.527 -5.097 1.00 92.69 87 LYS A N 1
ATOM 667 C CA . LYS A 1 87 ? 8.445 9.603 -3.640 1.00 92.69 87 LYS A CA 1
ATOM 668 C C . LYS A 1 87 ? 7.109 9.138 -3.042 1.00 92.69 87 LYS A C 1
ATOM 670 O O . LYS A 1 87 ? 6.096 9.770 -3.339 1.00 92.69 87 LYS A O 1
ATOM 675 N N . PRO A 1 88 ? 7.072 8.050 -2.254 1.00 92.56 88 PRO A N 1
ATOM 676 C CA . PRO A 1 88 ? 5.866 7.684 -1.526 1.00 92.56 88 PRO A CA 1
ATOM 677 C C . PRO A 1 88 ? 5.544 8.762 -0.483 1.00 92.56 88 PRO A C 1
ATOM 679 O O . PRO A 1 88 ? 6.439 9.417 0.053 1.00 92.56 88 PRO A O 1
ATOM 682 N N . THR A 1 89 ? 4.257 8.929 -0.192 1.00 94.38 89 THR A N 1
ATOM 683 C CA . THR A 1 89 ? 3.766 9.762 0.911 1.00 94.38 89 THR A CA 1
ATOM 684 C C . THR A 1 89 ? 4.295 9.244 2.251 1.00 94.38 89 THR A C 1
ATOM 686 O O . THR A 1 89 ? 4.638 10.036 3.120 1.00 94.38 89 THR A O 1
ATOM 689 N N . GLY A 1 90 ? 4.410 7.923 2.398 1.00 94.62 90 GLY A N 1
ATOM 690 C CA . GLY A 1 90 ? 5.010 7.273 3.559 1.00 94.62 90 GLY A CA 1
ATOM 691 C C . GLY A 1 90 ? 4.866 5.756 3.488 1.00 94.62 90 GLY A C 1
ATOM 692 O O . GLY A 1 90 ? 4.401 5.215 2.480 1.00 94.62 90 GLY A O 1
ATOM 693 N N . VAL A 1 91 ? 5.263 5.077 4.560 1.00 93.75 91 VAL A N 1
ATOM 694 C CA . VAL A 1 91 ? 5.108 3.625 4.709 1.00 93.75 91 VAL A CA 1
ATOM 695 C C . VAL A 1 91 ? 4.213 3.310 5.900 1.00 93.75 91 VAL A C 1
ATOM 697 O O . VAL A 1 91 ? 4.256 3.991 6.925 1.00 93.75 91 VAL A O 1
ATOM 700 N N . ALA A 1 92 ? 3.411 2.265 5.759 1.00 92.31 92 ALA A N 1
ATOM 701 C CA . ALA A 1 92 ? 2.758 1.604 6.868 1.00 92.31 92 ALA A CA 1
ATOM 702 C C . ALA A 1 92 ? 3.370 0.222 7.056 1.00 92.31 92 ALA A C 1
ATOM 704 O O . ALA A 1 92 ? 3.429 -0.580 6.123 1.00 92.31 92 ALA A O 1
ATOM 705 N N . GLU A 1 93 ? 3.837 -0.039 8.266 1.00 90.44 93 GLU A N 1
ATOM 706 C CA . GLU A 1 93 ? 4.437 -1.314 8.631 1.00 90.44 93 GLU A CA 1
ATOM 707 C C . GLU A 1 93 ? 3.378 -2.242 9.220 1.00 90.44 93 GLU A C 1
ATOM 709 O O . GLU A 1 93 ? 2.465 -1.791 9.914 1.00 90.44 93 GLU A O 1
ATOM 714 N N . ASN A 1 94 ? 3.530 -3.545 8.979 1.00 87.81 94 ASN A N 1
ATOM 715 C CA . ASN A 1 94 ? 2.675 -4.589 9.551 1.00 87.81 94 ASN A CA 1
ATOM 716 C C . ASN A 1 94 ? 1.176 -4.395 9.257 1.00 87.81 94 ASN A C 1
ATOM 718 O O . ASN A 1 94 ? 0.322 -4.637 10.114 1.00 87.81 94 ASN A O 1
ATOM 722 N N . VAL A 1 95 ? 0.840 -3.964 8.038 1.00 88.31 95 VAL A N 1
ATOM 723 C CA . VAL A 1 95 ? -0.555 -3.873 7.602 1.00 88.31 95 VAL A CA 1
ATOM 724 C C . VAL A 1 95 ? -1.096 -5.285 7.452 1.00 88.31 95 VAL A C 1
ATOM 726 O O . VAL A 1 95 ? -0.589 -6.070 6.654 1.00 88.31 95 VAL A O 1
ATOM 729 N N . PHE A 1 96 ? -2.1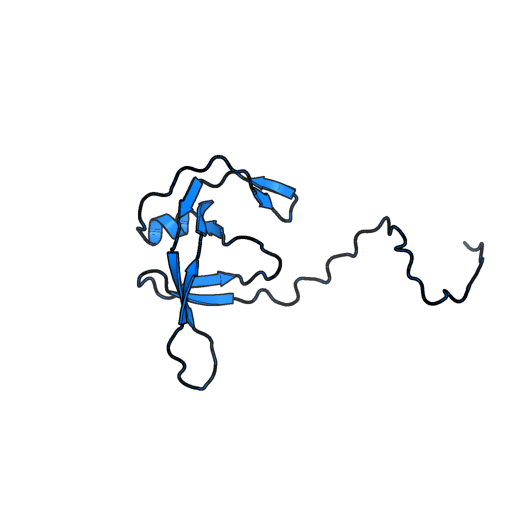29 -5.606 8.226 1.00 87.25 96 PHE A N 1
ATOM 730 C CA . PHE A 1 96 ? -2.782 -6.904 8.155 1.00 87.25 96 PHE A CA 1
ATOM 731 C C . PHE A 1 96 ? -3.712 -6.961 6.943 1.00 87.25 96 PHE A C 1
ATOM 733 O O . PHE A 1 96 ? -4.693 -6.217 6.864 1.00 87.25 96 PHE A O 1
ATOM 740 N N . VAL A 1 97 ? -3.395 -7.855 6.010 1.00 85.62 97 VAL A N 1
ATOM 741 C CA . VAL A 1 97 ? -4.156 -8.089 4.785 1.00 85.62 97 VAL A CA 1
ATOM 742 C C . VAL A 1 97 ? -4.675 -9.507 4.807 1.00 85.62 97 VAL A C 1
ATOM 744 O O . VAL A 1 97 ? -3.914 -10.465 4.932 1.00 85.62 97 VAL A O 1
ATOM 747 N N . LYS A 1 98 ? -5.987 -9.646 4.682 1.00 86.38 98 LYS A N 1
ATOM 748 C CA . LYS A 1 98 ? -6.640 -10.943 4.594 1.00 86.38 98 LYS A CA 1
ATOM 749 C C . LYS A 1 98 ? -6.803 -11.281 3.118 1.00 86.38 98 LYS A C 1
ATOM 751 O O . LYS A 1 98 ? -7.408 -10.506 2.382 1.00 86.38 98 LYS A O 1
ATOM 756 N N . ILE A 1 99 ? -6.243 -12.404 2.686 1.00 82.12 99 ILE A N 1
ATOM 757 C CA . ILE A 1 99 ? -6.309 -12.841 1.291 1.00 82.12 99 ILE A CA 1
ATOM 758 C C . ILE A 1 99 ? -7.365 -13.934 1.170 1.00 82.12 99 ILE A C 1
ATOM 760 O O . ILE A 1 99 ? -7.309 -14.939 1.885 1.00 82.12 99 ILE A O 1
ATOM 764 N N . GLU A 1 100 ? -8.309 -13.755 0.249 1.00 76.62 100 GLU A N 1
ATOM 765 C CA . GLU A 1 100 ? -9.299 -14.778 -0.074 1.00 76.62 100 GLU A CA 1
ATOM 766 C C . GLU A 1 100 ? -8.885 -15.504 -1.356 1.00 76.62 100 GLU A C 1
ATOM 768 O O . GLU A 1 100 ? -9.022 -15.000 -2.471 1.00 76.62 100 GLU A O 1
ATOM 773 N N . LEU A 1 101 ? -8.333 -16.707 -1.189 1.00 71.12 101 LEU A N 1
ATOM 774 C CA . LEU A 1 101 ? -8.019 -17.592 -2.305 1.00 71.12 101 LEU A CA 1
ATOM 775 C C . LEU A 1 101 ? -9.276 -18.372 -2.691 1.00 71.12 101 LEU A C 1
ATOM 777 O O . LEU A 1 101 ? -9.878 -19.055 -1.864 1.00 71.12 101 LEU A O 1
ATOM 781 N N . ALA A 1 102 ? -9.653 -18.293 -3.964 1.00 59.66 102 ALA A N 1
ATOM 782 C CA . ALA A 1 102 ? -10.763 -19.046 -4.530 1.00 59.66 102 ALA A CA 1
ATOM 783 C C . ALA A 1 102 ? -10.381 -20.523 -4.745 1.00 59.66 102 ALA A C 1
ATOM 785 O O . ALA A 1 102 ? -10.289 -20.981 -5.881 1.00 59.66 102 ALA A O 1
ATOM 786 N N . ASP A 1 103 ? -10.148 -21.280 -3.672 1.00 53.06 103 ASP A N 1
ATOM 787 C CA . ASP A 1 103 ? -10.185 -22.743 -3.736 1.00 53.06 103 ASP A CA 1
ATOM 788 C C . ASP A 1 103 ? -11.509 -23.242 -3.136 1.00 53.06 103 ASP A C 1
ATOM 790 O O . ASP A 1 103 ? -11.994 -22.730 -2.130 1.00 53.06 103 ASP A O 1
ATOM 794 N N . ARG A 1 104 ? -12.129 -24.235 -3.781 1.00 51.25 104 ARG A N 1
ATOM 795 C CA . ARG A 1 104 ? -13.459 -24.783 -3.448 1.00 51.25 104 ARG A CA 1
ATOM 796 C C . ARG A 1 104 ? -13.494 -25.558 -2.133 1.00 51.25 104 ARG A C 1
ATOM 798 O O . ARG A 1 104 ? -14.551 -26.039 -1.734 1.00 51.25 104 ARG A O 1
ATOM 805 N N . THR A 1 105 ? -12.374 -25.682 -1.442 1.00 55.72 105 THR A N 1
ATOM 806 C CA . THR A 1 105 ? -12.342 -26.107 -0.046 1.00 55.72 105 THR A CA 1
ATOM 807 C C . THR A 1 105 ? -12.297 -24.871 0.832 1.00 55.72 105 THR A C 1
ATOM 809 O O . THR A 1 105 ? -11.419 -24.039 0.636 1.00 55.72 105 THR A O 1
ATOM 812 N N . MET A 1 106 ? -13.220 -24.772 1.793 1.00 47.00 106 MET A N 1
ATOM 813 C CA . MET A 1 106 ? -13.327 -23.707 2.797 1.00 47.00 106 MET A CA 1
ATOM 814 C C . MET A 1 106 ? -12.036 -23.514 3.615 1.00 47.00 106 MET A C 1
ATOM 816 O O . MET A 1 106 ? -11.971 -23.848 4.799 1.00 47.00 106 MET A O 1
ATOM 820 N N . SER A 1 107 ? -10.987 -22.986 2.994 1.00 53.38 107 SER A N 1
ATOM 821 C CA . SER A 1 107 ? -9.802 -22.535 3.694 1.00 53.38 107 SER A CA 1
ATOM 822 C C . SER A 1 107 ? -10.155 -21.204 4.345 1.00 53.38 107 SER A C 1
ATOM 824 O O . SER A 1 107 ? -10.755 -20.319 3.733 1.00 53.38 107 SER A O 1
ATOM 826 N N . LYS A 1 108 ? -9.879 -21.100 5.647 1.00 58.31 108 LYS A N 1
ATOM 827 C CA . LYS A 1 108 ? -10.043 -19.836 6.359 1.00 58.31 108 LYS A CA 1
ATOM 828 C C . LYS A 1 108 ? -9.133 -18.810 5.682 1.00 58.31 108 LYS A C 1
ATOM 830 O O . LYS A 1 108 ? -8.000 -19.167 5.362 1.00 58.31 108 LYS A O 1
ATOM 835 N N . PRO A 1 109 ? -9.588 -17.566 5.491 1.00 61.25 109 PRO A N 1
ATOM 836 C CA . PRO A 1 109 ? -8.755 -16.549 4.876 1.00 61.25 109 PRO A CA 1
ATOM 837 C C . PRO A 1 109 ? -7.467 -16.375 5.677 1.00 61.25 109 PRO A C 1
ATOM 839 O O . PRO A 1 109 ? -7.505 -16.216 6.902 1.00 61.25 109 PRO A O 1
ATOM 842 N N . THR A 1 110 ? -6.333 -16.437 4.990 1.00 72.62 110 THR A N 1
ATOM 843 C CA . THR A 1 110 ? -5.026 -16.282 5.624 1.00 72.62 110 THR A CA 1
ATOM 844 C C . THR A 1 110 ? -4.706 -14.800 5.698 1.00 72.62 110 THR A C 1
ATOM 846 O O . THR A 1 110 ? -4.742 -14.092 4.690 1.00 72.62 110 THR A O 1
ATOM 849 N N . GLY A 1 111 ? -4.420 -14.328 6.907 1.00 77.38 111 GLY A N 1
ATOM 850 C CA . GLY A 1 111 ? -3.932 -12.978 7.134 1.00 77.38 111 GLY A CA 1
ATOM 851 C C . GLY A 1 111 ? -2.414 -12.926 7.064 1.00 77.38 111 GLY A C 1
ATOM 852 O O . GLY A 1 111 ? -1.745 -13.725 7.718 1.00 77.38 111 GLY A O 1
ATOM 853 N N . VAL A 1 112 ? -1.881 -11.982 6.298 1.00 80.06 112 VAL A N 1
ATOM 854 C CA . VAL A 1 112 ? -0.449 -11.683 6.219 1.00 80.06 112 VAL A CA 1
ATOM 855 C C . VAL A 1 112 ? -0.209 -10.244 6.661 1.00 80.06 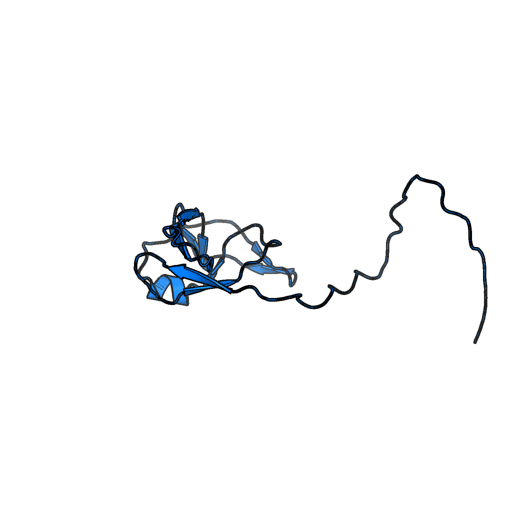112 VAL A C 1
ATOM 857 O O . VAL A 1 112 ? -0.998 -9.354 6.346 1.00 80.06 112 VAL A O 1
ATOM 860 N N . ALA A 1 113 ? 0.845 -10.024 7.445 1.00 81.25 113 ALA A N 1
ATOM 861 C CA . ALA A 1 113 ? 1.274 -8.690 7.843 1.00 81.25 113 ALA A CA 1
ATOM 862 C C . ALA A 1 113 ? 2.393 -8.246 6.903 1.00 81.25 113 ALA A C 1
ATOM 864 O O . ALA A 1 113 ? 3.446 -8.875 6.857 1.00 81.25 113 ALA A O 1
ATOM 865 N N . GLU A 1 114 ? 2.152 -7.174 6.158 1.00 84.25 114 GLU A N 1
ATOM 866 C CA . GLU A 1 114 ? 3.039 -6.715 5.092 1.00 84.25 114 GLU A CA 1
ATOM 867 C C . GLU A 1 114 ? 3.355 -5.227 5.250 1.00 84.25 114 GLU A C 1
ATOM 869 O O . GLU A 1 114 ? 2.558 -4.447 5.780 1.00 84.25 114 GLU A O 1
ATOM 874 N N . ASN A 1 115 ? 4.515 -4.809 4.745 1.00 87.38 115 ASN A N 1
ATOM 875 C CA . ASN A 1 115 ? 4.835 -3.389 4.631 1.00 87.38 115 ASN A CA 1
ATOM 876 C C . ASN A 1 115 ? 4.188 -2.825 3.363 1.00 87.38 115 ASN A C 1
ATOM 878 O O . ASN A 1 115 ? 4.373 -3.368 2.272 1.00 87.38 115 ASN A O 1
ATOM 882 N N . VAL A 1 116 ? 3.450 -1.722 3.504 1.00 90.62 116 VAL A N 1
ATOM 883 C CA . VAL A 1 116 ? 2.702 -1.080 2.418 1.00 90.62 116 VAL A CA 1
ATOM 884 C C . VAL A 1 116 ? 3.199 0.345 2.224 1.00 90.62 116 VAL A C 1
ATOM 886 O O . VAL A 1 116 ? 3.133 1.180 3.126 1.00 90.62 116 VAL A O 1
ATOM 889 N N . PHE A 1 117 ? 3.672 0.643 1.019 1.00 93.31 117 PHE A N 1
ATOM 890 C CA . PHE A 1 117 ? 4.103 1.981 0.635 1.00 93.31 117 PHE A CA 1
ATOM 891 C C . PHE A 1 117 ? 2.928 2.727 0.015 1.00 93.31 117 PHE A C 1
ATOM 893 O O . PHE A 1 117 ? 2.296 2.248 -0.931 1.00 93.31 117 PHE A O 1
ATOM 900 N N . VAL A 1 118 ? 2.644 3.921 0.528 1.00 92.88 118 VAL A N 1
ATOM 901 C CA . VAL A 1 118 ? 1.515 4.723 0.063 1.00 92.88 118 VAL A CA 1
ATOM 902 C C . VAL A 1 118 ? 2.007 5.814 -0.870 1.00 92.88 118 VAL A C 1
ATOM 904 O O . VAL A 1 118 ? 2.833 6.635 -0.473 1.00 92.88 118 VAL A O 1
ATOM 907 N N . LYS A 1 119 ? 1.500 5.835 -2.104 1.00 90.25 119 LYS A N 1
ATOM 908 C CA . LYS A 1 119 ? 1.812 6.853 -3.116 1.00 90.25 119 LYS A CA 1
ATOM 909 C C . LYS A 1 119 ? 0.607 7.742 -3.389 1.00 90.25 119 LYS A C 1
ATOM 911 O O . LYS A 1 119 ? -0.504 7.204 -3.598 1.00 90.25 119 LYS A O 1
#